Protein AF-A0A1Y1KYI4-F1 (afdb_monomer_lite)

Sequence (144 aa):
MPGISRKILICAAIDGLILQPLPTKGQRPFQPVRIRYGDSSISAVPRDQIPDTSGPNSSFEVFGVIGLITVSRLSYLITITRRQQVAQIFGFPIYVVTGVAITPCNTKQEADESIRRTASLLRKQTPNGEDGDSESSDEDVEIP

Organism: Photinus pyralis (NCBI:txid7054)

InterPro domains:
  IPR002013 SAC domain [PF02383] (63-112)

Structure (mmCIF, N/CA/C/O backbone):
data_AF-A0A1Y1KYI4-F1
#
_entry.id   AF-A0A1Y1KYI4-F1
#
loop_
_atom_site.group_PDB
_atom_site.id
_atom_site.type_symbol
_atom_site.label_atom_id
_atom_site.label_alt_id
_atom_site.label_comp_id
_atom_site.label_asym_id
_atom_site.label_entity_id
_atom_site.label_seq_id
_atom_site.pdbx_PDB_ins_code
_atom_site.Cartn_x
_atom_site.Cartn_y
_atom_site.Cartn_z
_atom_site.occupancy
_atom_site.B_iso_or_equiv
_atom_site.auth_seq_id
_atom_site.auth_comp_id
_atom_site.auth_asym_id
_atom_site.auth_atom_id
_atom_site.pdbx_PDB_model_num
ATOM 1 N N . MET A 1 1 ? -10.943 21.640 15.776 1.00 46.12 1 MET A N 1
ATOM 2 C CA . MET A 1 1 ? -9.636 21.585 15.083 1.00 46.12 1 MET A CA 1
ATOM 3 C C . MET A 1 1 ? -9.426 20.171 14.558 1.00 46.12 1 MET A C 1
ATOM 5 O O . MET A 1 1 ? -9.272 19.286 15.393 1.00 46.12 1 MET A O 1
ATOM 9 N N . PRO A 1 2 ? -9.476 19.892 13.243 1.00 47.25 2 PRO A N 1
ATOM 10 C CA . PRO A 1 2 ? -9.282 18.531 12.760 1.00 47.25 2 PRO A CA 1
ATOM 11 C C . PRO A 1 2 ? -7.780 18.244 12.676 1.00 47.25 2 PRO A C 1
ATOM 13 O O . PRO A 1 2 ? -7.116 18.502 11.674 1.00 47.25 2 PRO A O 1
ATOM 16 N N . GLY A 1 3 ? -7.228 17.778 13.796 1.00 52.75 3 GLY A N 1
ATOM 17 C CA . GLY A 1 3 ? -5.840 17.363 13.916 1.00 52.75 3 GLY A CA 1
ATOM 18 C C . GLY A 1 3 ? -5.594 16.014 13.240 1.00 52.75 3 GLY A C 1
ATOM 19 O O . GLY A 1 3 ? -6.201 15.010 13.595 1.00 52.75 3 GLY A O 1
ATOM 20 N N . ILE A 1 4 ? -4.636 16.012 12.311 1.00 56.97 4 ILE A N 1
ATOM 21 C CA . ILE A 1 4 ? -3.822 14.858 11.902 1.00 56.97 4 ILE A CA 1
ATOM 22 C C . ILE A 1 4 ? -4.621 13.716 11.246 1.00 56.97 4 ILE A C 1
ATOM 24 O O . ILE A 1 4 ? -4.885 12.651 11.804 1.00 56.97 4 ILE A O 1
ATOM 28 N N . SER A 1 5 ? -4.891 13.877 9.955 1.00 57.69 5 SER A N 1
ATOM 29 C CA . SER A 1 5 ? -4.970 12.734 9.047 1.00 57.69 5 SER A CA 1
ATOM 30 C C . SER A 1 5 ? -3.949 12.929 7.940 1.00 57.69 5 SER A C 1
ATOM 32 O O . SER A 1 5 ? -4.272 13.398 6.851 1.00 57.69 5 SER A O 1
ATOM 34 N N . ARG A 1 6 ? -2.681 12.638 8.244 1.00 73.50 6 ARG A N 1
ATOM 35 C CA . ARG A 1 6 ? -1.646 12.597 7.210 1.00 73.50 6 ARG A CA 1
ATOM 36 C C . ARG A 1 6 ? -2.027 11.500 6.226 1.00 73.50 6 ARG A C 1
ATOM 38 O O . ARG A 1 6 ? -2.082 10.333 6.608 1.00 73.50 6 ARG A O 1
ATOM 45 N N . LYS A 1 7 ? -2.332 11.891 4.995 1.00 89.19 7 LYS A N 1
ATOM 46 C CA . LYS A 1 7 ? -2.553 10.946 3.910 1.00 89.19 7 LYS A CA 1
ATOM 47 C C . LYS A 1 7 ? -1.209 10.535 3.318 1.00 89.19 7 LYS A C 1
ATOM 49 O O . LYS A 1 7 ? -0.229 11.278 3.388 1.00 89.19 7 LYS A O 1
ATOM 54 N N . ILE A 1 8 ? -1.168 9.341 2.758 1.00 92.88 8 ILE A N 1
ATOM 55 C CA . ILE A 1 8 ? -0.022 8.809 2.027 1.00 92.88 8 ILE A CA 1
ATOM 56 C C . ILE A 1 8 ? -0.505 8.552 0.607 1.00 92.88 8 ILE A C 1
ATOM 58 O O . ILE A 1 8 ? -1.563 7.960 0.415 1.00 92.88 8 ILE A O 1
ATOM 62 N N . LEU A 1 9 ? 0.250 9.014 -0.377 1.00 93.69 9 LEU A N 1
ATOM 63 C CA . LEU A 1 9 ? 0.012 8.707 -1.775 1.00 93.69 9 LEU A CA 1
ATOM 64 C C . LEU A 1 9 ? 0.722 7.399 -2.126 1.00 93.69 9 LEU A C 1
ATOM 66 O O . LEU A 1 9 ? 1.898 7.227 -1.795 1.00 93.69 9 LEU A O 1
ATOM 70 N N . ILE A 1 10 ? -0.000 6.496 -2.783 1.00 95.50 10 ILE A N 1
ATOM 71 C CA . ILE A 1 10 ? 0.524 5.232 -3.302 1.00 95.50 10 ILE A CA 1
ATOM 72 C C . ILE A 1 10 ? 0.556 5.315 -4.825 1.00 95.50 10 ILE A C 1
ATOM 74 O O . ILE A 1 10 ? -0.476 5.585 -5.443 1.00 95.50 10 ILE A O 1
ATOM 78 N N . CYS A 1 11 ? 1.713 5.061 -5.432 1.00 94.75 11 CYS A N 1
ATOM 79 C CA . CYS A 1 11 ? 1.851 4.937 -6.882 1.00 94.75 11 CYS A CA 1
ATOM 80 C C . CYS A 1 11 ? 2.863 3.851 -7.262 1.00 94.75 11 CYS A C 1
ATOM 82 O O . CYS A 1 11 ? 3.716 3.460 -6.463 1.00 94.75 11 CYS A O 1
ATOM 84 N N . ALA A 1 12 ? 2.760 3.350 -8.488 1.00 94.31 12 ALA A N 1
ATOM 85 C CA . ALA A 1 12 ? 3.700 2.386 -9.036 1.00 94.31 12 ALA A CA 1
ATOM 86 C C . ALA A 1 12 ? 4.793 3.113 -9.827 1.00 94.31 12 ALA A C 1
ATOM 88 O O . ALA A 1 12 ? 4.520 3.912 -10.722 1.00 94.31 12 ALA A O 1
ATOM 89 N N . ALA A 1 13 ? 6.046 2.809 -9.504 1.00 92.62 13 ALA A N 1
ATOM 90 C CA . ALA A 1 13 ? 7.220 3.212 -10.263 1.00 92.62 13 ALA A CA 1
ATOM 91 C C . ALA A 1 13 ? 7.752 2.033 -11.091 1.00 92.62 13 ALA A C 1
ATOM 93 O O . ALA A 1 13 ? 7.166 0.950 -11.126 1.00 92.62 13 ALA A O 1
ATOM 94 N N . ILE A 1 14 ? 8.866 2.250 -11.793 1.00 90.75 14 ILE A N 1
ATOM 95 C CA . ILE A 1 14 ? 9.525 1.222 -12.616 1.00 90.75 14 ILE A CA 1
ATOM 96 C C . ILE A 1 14 ? 10.114 0.103 -11.744 1.00 90.75 14 ILE A C 1
ATOM 98 O O . ILE A 1 14 ? 10.101 -1.060 -12.136 1.00 90.75 14 ILE A O 1
ATOM 102 N N . ASP A 1 15 ? 10.595 0.443 -10.555 1.00 90.38 15 ASP A N 1
ATOM 103 C CA . ASP A 1 15 ? 11.403 -0.412 -9.684 1.00 90.38 15 ASP A CA 1
ATOM 104 C C . ASP A 1 15 ? 10.719 -0.781 -8.357 1.00 90.38 15 ASP A C 1
ATOM 106 O O . ASP A 1 15 ? 11.267 -1.560 -7.574 1.00 90.38 15 ASP A O 1
ATOM 110 N N . GLY A 1 16 ? 9.518 -0.265 -8.101 1.00 94.00 16 GLY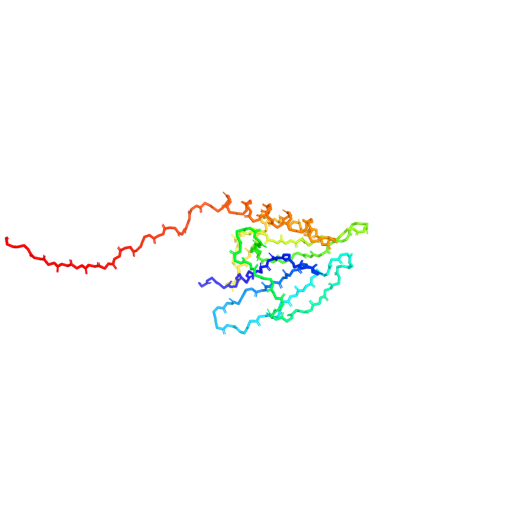 A N 1
ATOM 111 C CA . GLY A 1 16 ? 8.736 -0.608 -6.921 1.00 94.00 16 GLY A CA 1
ATOM 112 C C . GLY A 1 16 ? 7.481 0.237 -6.740 1.00 94.00 16 GLY A C 1
ATOM 113 O O . GLY A 1 16 ? 7.175 1.117 -7.544 1.00 94.00 16 GLY A O 1
ATOM 114 N N . LEU A 1 17 ? 6.770 -0.015 -5.645 1.00 95.56 17 LEU A N 1
ATOM 115 C CA . LEU A 1 17 ? 5.697 0.847 -5.154 1.00 95.56 17 LEU A CA 1
ATOM 116 C C . LEU A 1 17 ? 6.286 1.997 -4.344 1.00 95.56 17 LEU A C 1
ATOM 118 O O . LEU A 1 17 ? 7.077 1.760 -3.432 1.00 95.56 17 LEU A O 1
ATOM 122 N N . ILE A 1 18 ? 5.863 3.222 -4.631 1.00 95.50 18 ILE A N 1
ATOM 123 C CA . ILE A 1 18 ? 6.260 4.420 -3.894 1.00 95.50 18 ILE A CA 1
ATOM 124 C C . ILE A 1 18 ? 5.161 4.792 -2.903 1.00 95.50 18 ILE A C 1
ATOM 126 O O . ILE A 1 18 ? 3.982 4.875 -3.248 1.00 95.50 18 ILE A O 1
ATOM 130 N N . LEU A 1 19 ? 5.575 5.027 -1.662 1.00 94.62 19 LEU A N 1
ATOM 131 C CA . LEU A 1 19 ? 4.768 5.540 -0.568 1.00 94.62 19 LEU A CA 1
ATOM 132 C C . LEU A 1 19 ? 5.261 6.950 -0.254 1.00 94.62 19 LEU A C 1
ATOM 134 O O . LEU A 1 19 ? 6.353 7.134 0.294 1.00 94.62 19 LEU A O 1
ATOM 138 N N . GLN A 1 20 ? 4.450 7.947 -0.587 1.00 92.44 20 GLN A N 1
ATOM 139 C CA . GLN A 1 20 ? 4.777 9.352 -0.377 1.00 92.44 20 GLN A CA 1
ATOM 140 C C . GLN A 1 20 ? 3.842 9.961 0.671 1.00 92.44 20 GLN A C 1
ATOM 142 O O . GLN A 1 20 ? 2.671 10.210 0.384 1.00 92.44 20 GLN A O 1
ATOM 147 N N . PRO A 1 21 ? 4.322 10.245 1.893 1.00 90.19 21 PRO A N 1
ATOM 148 C CA . PRO A 1 21 ? 3.519 10.968 2.869 1.00 90.19 21 PRO A CA 1
ATOM 149 C C . PRO A 1 21 ? 3.254 12.396 2.379 1.00 90.19 21 PRO A C 1
ATOM 151 O O . PRO A 1 21 ? 4.190 13.125 2.033 1.00 90.19 21 PRO A O 1
ATOM 154 N N . LEU A 1 22 ? 1.987 12.807 2.366 1.00 86.25 22 LEU A N 1
ATOM 155 C CA . LEU A 1 22 ? 1.601 14.144 1.934 1.00 86.25 22 LEU A CA 1
ATOM 156 C C . LEU A 1 22 ? 1.885 15.160 3.053 1.00 86.25 22 LEU A C 1
ATOM 158 O O . LEU A 1 22 ? 1.487 14.942 4.205 1.00 86.25 22 LEU A O 1
ATOM 162 N N . PRO A 1 23 ? 2.598 16.262 2.755 1.00 77.62 23 PRO A N 1
ATOM 163 C CA . PRO A 1 23 ? 2.908 17.271 3.753 1.00 77.62 23 PRO A CA 1
ATOM 164 C C . PRO A 1 23 ? 1.641 18.021 4.169 1.00 77.62 23 PRO A C 1
ATOM 166 O O . PRO A 1 23 ? 0.810 18.395 3.346 1.00 77.62 23 PRO A O 1
ATOM 169 N N . THR A 1 24 ?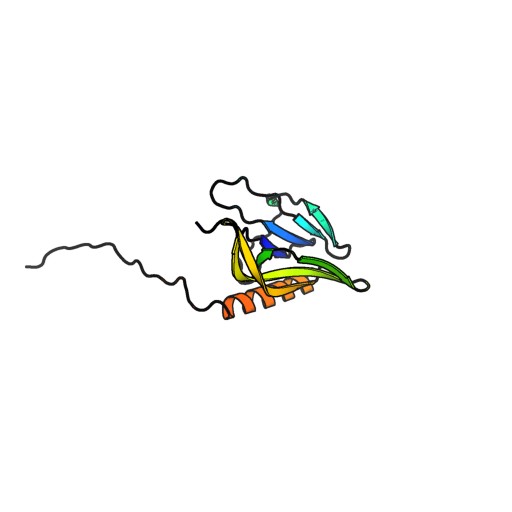 1.513 18.300 5.463 1.00 72.88 24 THR A N 1
ATOM 170 C CA . THR A 1 24 ? 0.540 19.277 5.965 1.00 72.88 24 THR A CA 1
ATOM 171 C C . THR A 1 24 ? 1.141 20.679 5.881 1.00 72.88 24 THR A C 1
ATOM 173 O O . THR A 1 24 ? 2.354 20.829 6.047 1.00 72.88 24 THR A O 1
ATOM 176 N N . LYS A 1 25 ? 0.308 21.708 5.656 1.00 71.44 25 LYS A N 1
ATOM 177 C CA . LYS A 1 25 ? 0.745 23.115 5.553 1.00 71.44 25 LYS A CA 1
ATOM 178 C C . LYS A 1 25 ? 1.746 23.468 6.670 1.00 71.44 25 LYS A C 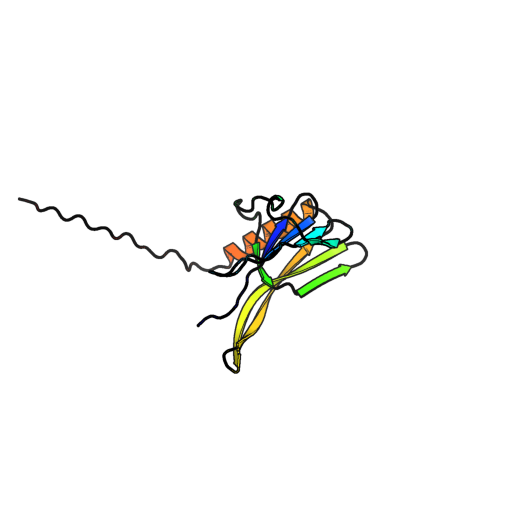1
ATOM 180 O O . LYS A 1 25 ? 1.459 23.257 7.845 1.00 71.44 25 LYS A O 1
ATOM 185 N N . GLY A 1 26 ? 2.926 23.965 6.288 1.00 68.12 26 GLY A N 1
ATOM 186 C CA . GLY A 1 26 ? 3.982 24.404 7.211 1.00 68.12 26 GLY A CA 1
ATOM 187 C C . GLY A 1 26 ? 4.919 23.315 7.756 1.00 68.12 26 GLY A C 1
ATOM 188 O O . GLY A 1 26 ? 5.832 23.644 8.509 1.00 68.12 26 GLY A O 1
ATOM 189 N N . GLN A 1 27 ? 4.748 22.036 7.396 1.00 69.62 27 GLN A N 1
ATOM 190 C CA . GLN A 1 27 ? 5.670 20.971 7.818 1.00 69.62 27 GLN A CA 1
ATOM 191 C C . GLN A 1 27 ? 6.732 20.653 6.765 1.00 69.62 27 GLN A C 1
ATOM 193 O O . GLN A 1 27 ? 6.473 20.683 5.561 1.00 69.62 27 GLN A O 1
ATOM 198 N N . ARG A 1 28 ? 7.933 20.290 7.239 1.00 73.62 28 ARG A N 1
ATOM 199 C CA . ARG A 1 28 ? 8.981 19.751 6.369 1.00 73.62 28 ARG A CA 1
ATOM 200 C C . ARG A 1 28 ? 8.467 18.479 5.699 1.00 73.62 28 ARG A C 1
ATOM 202 O O . ARG A 1 28 ? 7.872 17.634 6.371 1.00 73.62 28 ARG A O 1
ATOM 209 N N . PRO A 1 29 ? 8.685 18.329 4.392 1.00 73.19 29 PRO A N 1
ATOM 210 C CA . PRO A 1 29 ? 8.098 17.225 3.676 1.00 73.19 29 PRO A CA 1
ATOM 211 C C . PRO A 1 29 ? 8.874 15.933 3.994 1.00 73.19 29 PRO A C 1
ATOM 213 O O . PRO A 1 29 ? 10.106 15.921 4.066 1.00 73.19 29 PRO A O 1
ATOM 216 N N . PHE A 1 30 ? 8.147 14.833 4.193 1.00 82.19 30 PHE A N 1
ATOM 217 C CA . PHE A 1 30 ? 8.722 13.543 4.586 1.00 82.19 30 PHE A CA 1
ATOM 218 C C . PHE A 1 30 ? 9.408 12.845 3.416 1.00 82.19 30 PHE A C 1
ATOM 220 O O . PHE A 1 30 ? 9.007 13.023 2.263 1.00 82.19 30 PHE A O 1
ATOM 227 N N . GLN A 1 31 ? 10.440 12.059 3.716 1.00 87.69 31 GLN A N 1
ATOM 228 C CA . GLN A 1 31 ? 11.131 11.267 2.709 1.00 87.69 31 GLN A CA 1
ATOM 229 C C . GLN A 1 31 ? 10.210 10.136 2.216 1.00 87.69 31 GLN A C 1
ATOM 231 O O . GLN A 1 31 ? 9.695 9.383 3.047 1.00 87.69 31 GLN A O 1
ATOM 236 N N . PRO A 1 32 ? 9.972 10.023 0.898 1.00 92.06 32 PRO A N 1
ATOM 237 C CA . PRO A 1 32 ? 9.241 8.899 0.335 1.00 92.06 32 PRO A CA 1
ATOM 238 C C . PRO A 1 32 ? 10.000 7.586 0.522 1.00 92.06 32 PRO A C 1
ATOM 240 O O . PRO A 1 32 ? 11.230 7.556 0.634 1.00 92.06 32 PRO A O 1
ATOM 243 N N . VAL A 1 33 ? 9.251 6.492 0.503 1.00 94.44 33 VAL A N 1
ATOM 244 C CA . VAL A 1 33 ? 9.775 5.134 0.645 1.00 94.44 33 VAL A CA 1
ATOM 245 C C . VAL A 1 33 ? 9.343 4.302 -0.555 1.00 94.44 33 VAL A C 1
ATOM 247 O O . VAL A 1 33 ? 8.220 4.439 -1.028 1.00 94.44 33 VAL A O 1
ATOM 250 N N . ARG A 1 34 ? 10.225 3.430 -1.038 1.00 95.75 34 ARG A N 1
ATOM 251 C CA . ARG A 1 34 ? 9.955 2.444 -2.084 1.00 95.75 34 ARG A CA 1
ATOM 252 C C . ARG A 1 34 ? 9.918 1.057 -1.478 1.00 95.75 34 ARG A C 1
ATOM 254 O O . ARG A 1 34 ? 10.809 0.703 -0.709 1.00 95.75 34 ARG A O 1
ATOM 261 N N . ILE A 1 35 ? 8.936 0.275 -1.898 1.00 96.50 35 ILE A N 1
ATOM 262 C CA . ILE A 1 35 ? 8.899 -1.176 -1.736 1.00 96.50 35 ILE A CA 1
ATOM 263 C C . ILE A 1 35 ? 9.273 -1.766 -3.089 1.00 96.50 35 ILE A C 1
ATOM 265 O O . ILE A 1 35 ? 8.516 -1.631 -4.052 1.00 96.50 35 ILE A O 1
ATOM 269 N N . ARG A 1 36 ? 10.464 -2.352 -3.185 1.00 95.50 36 ARG A N 1
ATOM 270 C CA . ARG A 1 36 ? 10.986 -2.882 -4.445 1.00 95.50 36 ARG A CA 1
ATOM 271 C C . ARG A 1 36 ? 10.172 -4.084 -4.914 1.00 95.50 36 ARG A C 1
ATOM 273 O O 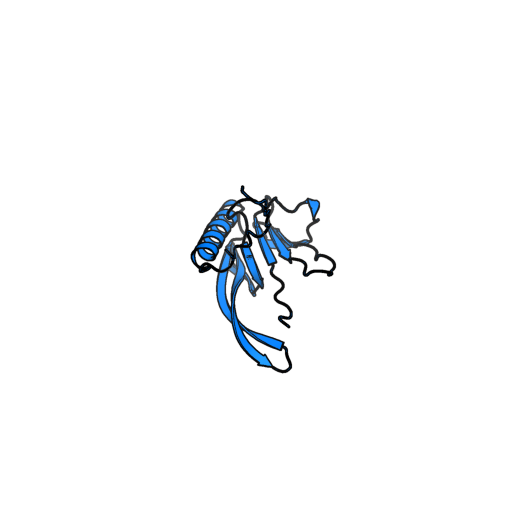. ARG A 1 36 ? 9.761 -4.917 -4.110 1.00 95.50 36 ARG A O 1
ATOM 280 N N . TYR A 1 37 ? 9.981 -4.198 -6.224 1.00 94.56 37 TYR A N 1
ATOM 281 C CA . TYR A 1 37 ? 9.312 -5.366 -6.783 1.00 94.56 37 TYR A CA 1
ATOM 282 C C . TYR A 1 37 ? 10.107 -6.662 -6.569 1.00 94.56 37 TYR A C 1
ATOM 284 O O . TYR A 1 37 ? 11.332 -6.693 -6.706 1.00 94.56 37 TYR A O 1
ATOM 292 N N . GLY A 1 38 ?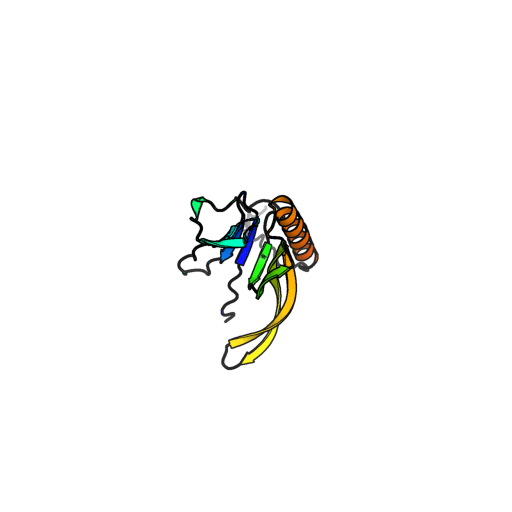 9.396 -7.746 -6.266 1.00 88.12 38 GLY A N 1
ATOM 293 C CA . GLY A 1 38 ? 9.954 -9.095 -6.147 1.00 88.12 38 GLY A CA 1
ATOM 294 C C . GLY A 1 38 ? 10.481 -9.422 -4.750 1.00 88.12 38 GLY A C 1
ATOM 295 O O . GLY A 1 38 ? 9.966 -10.342 -4.123 1.00 88.12 38 GLY A O 1
ATOM 296 N N . ASP A 1 39 ? 11.474 -8.678 -4.249 1.00 87.81 39 ASP A N 1
ATOM 297 C CA . ASP A 1 39 ? 12.065 -8.916 -2.916 1.00 87.81 39 ASP A CA 1
ATOM 298 C C . ASP A 1 39 ? 11.375 -8.135 -1.782 1.00 87.81 39 ASP A C 1
ATOM 300 O O . ASP A 1 39 ? 11.595 -8.420 -0.605 1.00 87.81 39 ASP A O 1
ATOM 304 N N . SER A 1 40 ? 10.523 -7.166 -2.132 1.00 91.69 40 SER A N 1
ATOM 305 C CA . SER A 1 40 ? 9.820 -6.272 -1.205 1.00 91.69 40 SER A CA 1
ATOM 306 C C . SER A 1 40 ? 10.724 -5.544 -0.213 1.00 91.69 40 SER A C 1
ATOM 308 O O . SER A 1 40 ? 10.288 -5.148 0.872 1.00 91.69 40 SER A O 1
ATOM 310 N N . SER A 1 41 ? 11.984 -5.334 -0.594 1.00 94.00 41 SER A N 1
ATOM 311 C CA . SER A 1 41 ? 12.923 -4.533 0.176 1.00 94.00 41 SER A CA 1
ATOM 312 C C . SER A 1 41 ? 12.439 -3.087 0.268 1.00 94.00 41 SER A C 1
ATOM 314 O O . SER A 1 41 ? 11.954 -2.495 -0.701 1.00 94.00 41 SER A O 1
ATOM 316 N N . ILE A 1 42 ? 12.553 -2.524 1.469 1.00 95.62 42 ILE A N 1
ATOM 317 C CA . ILE A 1 42 ? 12.094 -1.175 1.781 1.00 95.62 42 ILE A CA 1
ATOM 318 C C . ILE A 1 42 ? 13.305 -0.247 1.767 1.00 95.62 42 ILE A C 1
ATOM 320 O O . ILE A 1 42 ? 14.257 -0.447 2.519 1.00 95.62 42 ILE A O 1
ATOM 324 N N . SER A 1 43 ? 13.269 0.781 0.925 1.00 94.88 43 SER A N 1
ATOM 325 C CA . SER A 1 43 ? 14.355 1.757 0.799 1.00 94.88 43 SER A CA 1
ATOM 326 C C . SER A 1 43 ? 13.814 3.172 0.687 1.00 94.88 43 SER A C 1
ATOM 328 O O . SER A 1 43 ? 12.768 3.389 0.080 1.00 94.88 43 SER A O 1
ATOM 330 N N . ALA A 1 44 ? 14.539 4.150 1.213 1.00 92.69 44 ALA A N 1
ATOM 331 C CA . ALA A 1 44 ? 14.178 5.546 1.029 1.00 92.69 44 ALA A CA 1
ATOM 332 C C . ALA A 1 44 ? 14.431 6.001 -0.422 1.00 92.69 44 ALA A C 1
ATOM 334 O O . ALA A 1 44 ? 15.334 5.490 -1.085 1.00 92.69 44 ALA A O 1
ATOM 335 N N . VAL A 1 45 ? 13.642 6.961 -0.908 1.00 90.19 45 VAL A N 1
ATOM 336 C CA . VAL A 1 45 ? 13.681 7.418 -2.309 1.00 90.19 45 VAL A CA 1
ATOM 337 C C . VAL A 1 45 ? 13.964 8.916 -2.359 1.00 90.19 45 VAL A C 1
ATOM 339 O O . VAL A 1 45 ? 13.334 9.677 -1.615 1.00 90.19 45 VAL A O 1
ATOM 342 N N . PRO A 1 46 ? 14.894 9.374 -3.213 1.00 85.12 46 PRO A N 1
ATOM 343 C CA . PRO A 1 46 ? 15.038 10.791 -3.522 1.00 85.12 46 PRO A CA 1
ATOM 344 C C . PRO A 1 46 ? 13.757 11.348 -4.153 1.00 85.12 46 PRO A C 1
ATOM 346 O O . PRO A 1 46 ? 13.090 10.669 -4.928 1.00 85.12 46 PRO A O 1
ATOM 349 N N . ARG A 1 47 ? 13.413 12.605 -3.862 1.00 76.50 47 ARG A N 1
ATOM 350 C CA . ARG A 1 47 ? 12.179 13.222 -4.388 1.00 76.50 47 ARG A CA 1
ATOM 351 C C . ARG A 1 47 ? 12.143 13.300 -5.910 1.00 76.50 47 ARG A C 1
ATOM 353 O O . ARG A 1 47 ? 11.072 13.213 -6.494 1.00 76.50 47 ARG A O 1
ATOM 360 N N . ASP A 1 48 ? 13.310 13.406 -6.526 1.00 77.50 48 ASP A N 1
ATOM 361 C CA . ASP A 1 48 ? 13.462 13.585 -7.969 1.00 77.50 48 ASP A CA 1
ATOM 362 C C . ASP A 1 48 ? 13.154 12.299 -8.756 1.00 77.50 48 ASP A C 1
ATOM 364 O O . ASP A 1 48 ? 13.041 12.325 -9.975 1.00 77.50 48 ASP A O 1
ATOM 368 N N . GLN A 1 49 ? 13.015 11.165 -8.058 1.00 76.94 49 GLN A N 1
ATOM 369 C CA . GLN A 1 49 ? 12.695 9.857 -8.637 1.00 76.94 49 GLN A CA 1
ATOM 370 C C . GLN A 1 49 ? 11.223 9.466 -8.440 1.00 76.94 49 GLN A C 1
ATOM 372 O O . GLN A 1 49 ? 10.838 8.337 -8.748 1.00 76.94 49 GLN A O 1
ATOM 377 N N . ILE A 1 50 ? 10.393 10.368 -7.906 1.00 80.94 50 ILE A N 1
ATOM 378 C CA . ILE A 1 50 ? 8.958 10.118 -7.763 1.00 80.94 50 ILE A CA 1
ATOM 379 C C . ILE A 1 50 ? 8.311 10.233 -9.155 1.00 80.94 50 ILE A C 1
ATOM 381 O O . ILE A 1 50 ? 8.480 11.263 -9.809 1.00 80.94 50 ILE A O 1
ATOM 385 N N . PRO A 1 51 ? 7.572 9.208 -9.620 1.00 80.19 51 PRO A N 1
ATOM 386 C CA . PRO A 1 51 ? 6.854 9.272 -10.888 1.00 80.19 51 PRO A CA 1
ATOM 387 C C . PRO A 1 51 ? 5.839 10.413 -10.905 1.00 80.19 51 PRO A C 1
ATOM 389 O O . PRO A 1 51 ? 5.268 10.757 -9.867 1.00 80.19 51 PRO A O 1
ATOM 392 N N . ASP A 1 52 ? 5.544 10.939 -12.093 1.00 79.12 52 ASP A N 1
ATOM 393 C CA . ASP A 1 52 ? 4.409 11.842 -12.231 1.00 79.12 52 ASP A CA 1
ATOM 394 C C . ASP A 1 52 ? 3.106 11.087 -11.919 1.00 79.12 52 ASP A C 1
ATOM 396 O O . ASP A 1 52 ? 2.807 10.040 -12.496 1.00 79.12 52 ASP A O 1
ATOM 400 N N . THR A 1 53 ? 2.355 11.617 -10.958 1.00 80.44 53 THR A N 1
ATOM 401 C CA . THR A 1 53 ? 1.085 11.059 -10.476 1.00 80.44 53 THR A CA 1
ATOM 402 C C . THR A 1 53 ? -0.111 11.922 -10.876 1.00 80.44 53 THR A C 1
ATOM 404 O O . THR A 1 53 ? -1.213 11.691 -10.382 1.00 80.44 53 THR A O 1
ATOM 407 N N . SER A 1 54 ? 0.093 12.887 -11.782 1.00 76.38 54 SER A N 1
ATOM 408 C CA . SER A 1 54 ? -0.945 13.766 -12.337 1.00 76.38 54 SER A CA 1
ATOM 409 C C . SER A 1 54 ? -2.004 13.026 -13.167 1.00 76.38 54 SER A C 1
ATOM 411 O O . SER A 1 54 ? -3.108 13.534 -13.374 1.00 76.38 54 SER A O 1
ATOM 413 N N . GLY A 1 55 ? -1.687 11.815 -13.633 1.00 76.50 55 GLY A N 1
ATOM 414 C CA . GLY A 1 55 ? -2.577 11.001 -14.448 1.00 76.50 55 GLY A CA 1
ATOM 415 C C . GLY A 1 55 ? -3.826 10.519 -13.693 1.00 76.50 55 GLY A C 1
ATOM 416 O O . GLY A 1 55 ? -3.780 10.196 -12.501 1.00 76.50 55 GLY A O 1
ATOM 417 N N . PRO A 1 56 ? -4.976 10.381 -14.376 1.00 77.81 56 PRO A N 1
ATOM 418 C CA . PRO A 1 56 ? -6.158 9.809 -13.750 1.00 77.81 56 PRO A CA 1
ATOM 419 C C . PRO A 1 56 ? -5.889 8.354 -13.348 1.00 77.81 56 PRO A C 1
ATOM 421 O O . PRO A 1 56 ? -5.483 7.531 -14.168 1.00 77.81 56 PRO A O 1
ATOM 424 N N . ASN A 1 57 ? -6.166 8.017 -12.086 1.00 85.31 57 ASN A N 1
ATOM 425 C CA . ASN A 1 57 ? -5.986 6.673 -11.523 1.00 85.31 57 ASN A CA 1
ATOM 426 C C . ASN A 1 57 ? -4.537 6.136 -11.561 1.00 85.31 57 ASN A C 1
ATOM 428 O O . ASN A 1 57 ? -4.349 4.923 -11.452 1.00 85.31 57 ASN A O 1
ATOM 432 N N . SER A 1 58 ? -3.516 6.992 -11.712 1.00 90.50 58 SER A N 1
ATOM 433 C CA . SER A 1 58 ? -2.104 6.580 -11.580 1.00 90.50 58 SER A CA 1
ATOM 434 C C . SER A 1 58 ? -1.651 6.422 -10.127 1.00 90.50 58 SER A C 1
ATOM 436 O O . SER A 1 58 ? -0.589 5.865 -9.853 1.00 90.50 58 SER A O 1
ATOM 438 N N . SER A 1 59 ? -2.448 6.924 -9.190 1.00 93.88 59 SER A N 1
ATOM 439 C CA . SER A 1 59 ? -2.186 6.883 -7.760 1.00 93.88 59 SER A CA 1
ATOM 440 C C . SER A 1 59 ? -3.499 6.904 -6.979 1.00 93.88 59 SER A C 1
ATOM 442 O O . SER A 1 59 ? -4.569 7.186 -7.528 1.00 93.88 59 SER A O 1
ATOM 444 N N . PHE A 1 60 ? -3.427 6.593 -5.688 1.00 94.62 60 PHE A N 1
ATOM 445 C CA . PHE A 1 60 ? -4.528 6.828 -4.760 1.00 94.62 60 PHE A CA 1
ATOM 446 C C . PHE A 1 60 ? -4.011 7.218 -3.379 1.00 94.62 60 PHE A C 1
ATOM 448 O O . PHE A 1 60 ? -2.892 6.880 -2.987 1.00 94.62 60 PHE A O 1
ATOM 455 N N . GLU A 1 61 ? -4.843 7.943 -2.640 1.00 93.50 61 GLU A N 1
ATOM 456 C CA . GLU A 1 61 ? -4.537 8.362 -1.280 1.00 93.50 61 GLU A CA 1
ATOM 457 C C . GLU A 1 61 ? -5.026 7.333 -0.261 1.00 93.50 61 GLU A C 1
ATOM 459 O O . GLU A 1 61 ? -6.122 6.777 -0.372 1.00 93.50 61 GLU A O 1
ATOM 464 N N . VAL A 1 62 ? -4.227 7.128 0.780 1.00 95.00 62 VAL A N 1
ATOM 465 C CA . VAL A 1 62 ? -4.550 6.260 1.912 1.00 95.00 62 VAL A CA 1
ATOM 466 C C . VAL A 1 62 ? -4.376 7.009 3.222 1.00 95.00 62 VAL A C 1
ATOM 468 O O . VAL A 1 62 ? -3.568 7.928 3.341 1.00 95.00 62 VAL A O 1
ATOM 471 N N . PHE A 1 63 ? -5.121 6.599 4.241 1.00 93.50 63 PHE A N 1
ATOM 472 C CA . PHE A 1 63 ? -5.052 7.165 5.588 1.00 93.50 63 PHE A CA 1
ATOM 473 C C . PHE A 1 63 ? -3.975 6.519 6.465 1.00 93.50 63 PHE A C 1
ATOM 475 O O . PHE A 1 63 ? -3.739 6.983 7.581 1.00 93.50 63 PHE A O 1
ATOM 482 N N . GLY A 1 64 ? -3.363 5.432 5.996 1.00 93.25 64 GLY A N 1
ATOM 483 C CA . GLY A 1 64 ? -2.327 4.712 6.719 1.00 93.25 64 GLY A CA 1
ATOM 484 C C . GLY A 1 64 ? -1.950 3.393 6.054 1.00 93.25 64 GLY A C 1
ATOM 485 O O . GLY A 1 64 ? -2.628 2.913 5.144 1.00 93.25 64 GLY A O 1
ATOM 486 N N . VAL A 1 65 ? -0.862 2.808 6.543 1.00 95.06 65 VAL A N 1
ATOM 487 C CA . VAL A 1 65 ? -0.378 1.480 6.157 1.00 95.06 65 VAL A CA 1
ATOM 488 C C . VAL A 1 65 ? -0.628 0.538 7.328 1.00 95.06 65 VAL A C 1
ATOM 490 O O . VAL A 1 65 ? -0.283 0.873 8.458 1.00 95.06 65 VAL A O 1
ATOM 493 N N . ILE A 1 66 ? -1.236 -0.617 7.063 1.00 95.88 66 ILE A N 1
ATOM 494 C CA . ILE A 1 66 ? -1.390 -1.685 8.061 1.00 95.88 66 ILE A CA 1
ATOM 495 C C . ILE A 1 66 ? -0.101 -2.498 8.122 1.00 95.88 66 ILE A C 1
ATOM 497 O O . ILE A 1 66 ? 0.422 -2.761 9.200 1.00 95.88 66 ILE A O 1
ATOM 501 N N . GLY A 1 67 ? 0.429 -2.872 6.958 1.00 95.62 67 GLY A N 1
ATOM 502 C CA . GLY A 1 67 ? 1.673 -3.617 6.875 1.00 95.62 67 GLY A CA 1
ATOM 503 C C . GLY A 1 67 ? 1.910 -4.230 5.505 1.00 95.62 67 GLY A C 1
ATOM 504 O O . GLY A 1 67 ? 1.167 -3.996 4.550 1.00 95.62 67 GLY A O 1
ATOM 505 N N . LEU A 1 68 ? 2.968 -5.028 5.446 1.00 95.69 68 LEU A N 1
ATOM 506 C CA . LEU A 1 68 ? 3.375 -5.811 4.293 1.00 95.69 68 LEU A CA 1
ATOM 507 C C . LEU A 1 68 ? 3.258 -7.287 4.677 1.00 95.69 68 LEU A C 1
ATOM 509 O O . LEU A 1 68 ? 3.803 -7.697 5.702 1.00 95.69 68 LEU A O 1
ATOM 513 N N . ILE A 1 69 ? 2.539 -8.071 3.881 1.00 95.75 69 ILE A N 1
ATOM 514 C CA . ILE A 1 69 ? 2.386 -9.511 4.099 1.00 95.75 69 ILE A CA 1
ATOM 515 C C . ILE A 1 69 ? 2.969 -10.273 2.917 1.00 95.75 69 ILE A C 1
ATOM 517 O O . ILE A 1 69 ? 2.728 -9.917 1.766 1.00 95.75 69 ILE A O 1
ATOM 521 N N . THR A 1 70 ? 3.712 -11.337 3.202 1.00 94.38 70 THR A N 1
ATOM 522 C CA . THR A 1 70 ? 4.218 -12.257 2.182 1.00 94.38 70 THR A CA 1
ATOM 523 C C . THR A 1 70 ? 3.502 -13.590 2.319 1.00 94.38 70 THR A C 1
ATOM 525 O O . THR A 1 70 ? 3.502 -14.195 3.390 1.00 94.38 70 THR A O 1
ATOM 528 N N . VAL A 1 71 ? 2.894 -14.048 1.228 1.00 93.00 71 VAL A N 1
ATOM 529 C CA . VAL A 1 71 ? 2.230 -15.347 1.126 1.00 93.00 71 VAL A CA 1
ATOM 530 C C . VAL A 1 71 ? 2.947 -16.145 0.044 1.00 93.00 71 VAL A C 1
ATOM 532 O O . VAL A 1 71 ? 2.902 -15.805 -1.138 1.00 93.00 71 VAL A O 1
ATOM 535 N N . SER A 1 72 ? 3.633 -17.216 0.451 1.00 90.50 72 SER A N 1
ATOM 536 C CA . SER A 1 72 ? 4.537 -17.978 -0.419 1.00 90.50 72 SER A CA 1
ATOM 537 C C . SER A 1 72 ? 5.652 -17.089 -1.001 1.00 90.50 72 SER A C 1
ATOM 539 O O . SER A 1 72 ? 6.568 -16.720 -0.270 1.00 90.50 72 SER A O 1
ATOM 541 N N . ARG A 1 73 ? 5.585 -16.729 -2.289 1.00 89.31 73 ARG A N 1
ATOM 542 C CA . ARG A 1 73 ? 6.560 -15.867 -2.988 1.00 89.31 73 ARG A CA 1
ATOM 543 C C . ARG A 1 73 ? 5.977 -14.520 -3.423 1.00 89.31 73 ARG A C 1
ATOM 545 O O . ARG A 1 73 ? 6.630 -13.777 -4.152 1.00 89.31 73 ARG A O 1
ATOM 552 N N . LEU A 1 74 ? 4.738 -14.232 -3.029 1.00 92.44 74 LEU A N 1
ATOM 553 C CA . LEU A 1 74 ? 4.043 -13.002 -3.384 1.00 92.44 74 LEU A CA 1
ATOM 554 C C . LEU A 1 74 ? 3.930 -12.100 -2.162 1.00 92.44 74 LEU A C 1
ATOM 556 O O . LEU A 1 74 ? 3.617 -12.570 -1.068 1.00 92.44 74 LEU A O 1
ATOM 560 N N . SER A 1 75 ? 4.177 -10.813 -2.351 1.00 95.00 75 SER A N 1
ATOM 561 C CA . SER A 1 75 ? 4.146 -9.815 -1.290 1.00 95.00 75 SER A CA 1
ATOM 562 C C . SER A 1 75 ? 3.086 -8.770 -1.582 1.00 95.00 75 SER A C 1
ATOM 564 O O . SER A 1 75 ? 2.904 -8.354 -2.725 1.00 95.00 75 SER A O 1
ATOM 566 N N . TYR A 1 76 ? 2.388 -8.338 -0.538 1.00 96.81 76 TYR A N 1
ATOM 567 C CA . TYR A 1 76 ? 1.233 -7.461 -0.646 1.00 96.81 76 TYR A CA 1
ATOM 568 C C . TYR A 1 76 ? 1.292 -6.352 0.395 1.00 96.81 76 TYR A C 1
ATOM 570 O O . TYR A 1 76 ? 1.435 -6.609 1.593 1.00 96.81 76 TYR A O 1
ATOM 578 N N . LEU A 1 77 ? 1.133 -5.116 -0.062 1.00 97.56 77 LEU A N 1
ATOM 579 C CA . LEU A 1 77 ? 0.966 -3.944 0.781 1.00 97.56 77 LEU A CA 1
ATOM 580 C C . LEU A 1 77 ? -0.509 -3.795 1.162 1.00 97.56 77 LEU A C 1
ATOM 582 O O . LEU A 1 77 ? -1.373 -3.655 0.293 1.00 97.56 77 LEU A O 1
ATOM 586 N N . ILE A 1 78 ? -0.789 -3.774 2.462 1.00 97.94 78 ILE A N 1
ATOM 587 C CA . ILE A 1 78 ? -2.132 -3.567 3.005 1.00 97.94 78 ILE A CA 1
ATOM 588 C C . ILE A 1 78 ? -2.241 -2.129 3.511 1.00 97.94 78 ILE A C 1
ATOM 590 O O . ILE A 1 78 ? -1.506 -1.706 4.410 1.00 97.94 78 ILE A O 1
ATOM 594 N N . THR A 1 79 ? -3.177 -1.370 2.946 1.00 97.50 79 THR A N 1
ATOM 595 C CA . THR A 1 79 ? -3.361 0.062 3.230 1.00 97.50 79 THR A CA 1
ATOM 596 C C . THR A 1 79 ? -4.796 0.393 3.624 1.00 97.50 79 THR A C 1
ATOM 598 O O . THR A 1 79 ? -5.740 -0.273 3.206 1.00 97.50 79 THR A O 1
ATOM 601 N N . ILE A 1 80 ? -4.959 1.432 4.446 1.00 96.88 80 ILE A N 1
ATOM 602 C CA . ILE A 1 80 ? -6.255 1.929 4.924 1.00 96.88 80 ILE A CA 1
ATOM 603 C C . ILE A 1 80 ? -6.769 2.961 3.928 1.00 96.88 80 ILE A C 1
ATOM 605 O O . ILE A 1 80 ? -6.285 4.091 3.898 1.00 96.88 80 ILE A O 1
ATOM 609 N N . THR A 1 81 ? -7.777 2.607 3.142 1.00 95.50 81 THR A N 1
ATOM 610 C CA . THR A 1 81 ? -8.371 3.518 2.156 1.00 95.50 81 THR A CA 1
ATOM 611 C C . THR A 1 81 ? -9.553 4.297 2.708 1.00 95.50 81 THR A C 1
ATOM 613 O O . THR A 1 81 ? -9.859 5.372 2.200 1.00 95.50 81 THR A O 1
ATOM 616 N N . ARG A 1 82 ? -10.220 3.789 3.754 1.00 93.56 82 ARG A N 1
ATOM 617 C CA . ARG A 1 82 ? -11.348 4.466 4.407 1.00 93.56 82 ARG A CA 1
ATOM 618 C C . ARG A 1 82 ? -11.341 4.247 5.907 1.00 93.56 82 ARG A C 1
ATOM 620 O O . ARG A 1 82 ? -11.010 3.168 6.403 1.00 93.56 82 ARG A O 1
ATOM 627 N N . ARG A 1 83 ? -11.743 5.289 6.625 1.00 93.19 83 ARG A N 1
ATOM 628 C CA . ARG A 1 83 ? -11.908 5.270 8.073 1.00 93.19 83 ARG A CA 1
ATOM 629 C C . ARG A 1 83 ? -13.033 6.206 8.490 1.00 93.19 83 ARG A C 1
ATOM 631 O O . ARG A 1 83 ? -13.274 7.204 7.816 1.00 93.19 83 ARG A O 1
ATOM 638 N N . GLN A 1 84 ? -13.665 5.917 9.617 1.00 93.19 84 GLN A N 1
ATOM 639 C CA . GLN A 1 84 ? -14.697 6.758 10.219 1.00 93.19 84 GLN A CA 1
ATOM 640 C C . GLN A 1 84 ? -14.312 7.073 11.662 1.00 93.19 84 GLN A C 1
ATOM 642 O O . GLN A 1 84 ? -13.874 6.183 12.387 1.00 93.19 84 GLN A O 1
ATOM 647 N N . GLN A 1 85 ? -14.440 8.333 12.082 1.00 92.75 85 GLN A N 1
ATOM 648 C CA . GLN A 1 85 ? -14.233 8.695 13.483 1.00 92.75 85 GLN A CA 1
ATOM 649 C C . GLN A 1 85 ? -15.416 8.176 14.307 1.00 92.75 85 GLN A C 1
ATOM 651 O O . GLN A 1 85 ? -16.562 8.492 14.000 1.00 92.75 85 GLN A O 1
ATOM 656 N N . VAL A 1 86 ? -15.133 7.378 15.334 1.00 95.56 86 VAL A N 1
ATOM 657 C CA . VAL A 1 86 ? -16.152 6.743 16.193 1.00 95.56 86 VAL A CA 1
ATOM 658 C C . VAL A 1 86 ? -16.148 7.282 17.616 1.00 95.56 86 VAL A C 1
ATOM 660 O O . VAL A 1 86 ? -17.133 7.141 18.329 1.00 95.56 86 VAL A O 1
ATOM 663 N N . ALA A 1 87 ? -15.051 7.910 18.037 1.00 94.56 87 ALA A N 1
ATOM 664 C CA . ALA A 1 87 ? -14.945 8.546 19.341 1.00 94.56 87 ALA A CA 1
ATOM 665 C C . ALA A 1 87 ? -13.871 9.640 19.327 1.00 94.56 87 ALA A C 1
ATOM 667 O O . ALA A 1 87 ? -13.110 9.791 18.365 1.00 94.56 87 ALA A O 1
ATOM 668 N N . GLN A 1 88 ? -13.800 10.400 20.414 1.00 94.94 88 GLN A N 1
ATOM 669 C CA . GLN A 1 88 ? -12.723 11.342 20.684 1.00 94.94 88 GLN A CA 1
ATOM 670 C C . GLN A 1 88 ? -12.430 11.332 22.184 1.00 94.94 88 GLN A C 1
ATOM 672 O O . GLN A 1 88 ? -13.337 11.537 22.987 1.00 94.94 88 GLN A O 1
ATOM 677 N N . ILE A 1 89 ? -11.176 11.086 22.562 1.00 93.00 89 ILE A N 1
ATOM 678 C CA . ILE A 1 89 ? -10.744 11.015 23.965 1.00 93.00 89 ILE A CA 1
ATOM 679 C C . ILE A 1 89 ? -9.613 12.024 24.163 1.00 93.00 89 ILE A C 1
ATOM 681 O O . ILE A 1 89 ? -8.631 11.995 23.428 1.00 93.00 89 ILE A O 1
ATOM 685 N N . PHE A 1 90 ? -9.760 12.948 25.118 1.00 93.56 90 PHE A N 1
ATOM 686 C CA . PHE A 1 90 ? -8.795 14.034 25.382 1.00 93.56 90 PHE A CA 1
ATOM 687 C C . PHE A 1 90 ? -8.376 14.825 24.130 1.00 93.56 90 PHE A C 1
ATOM 689 O O . PHE A 1 90 ? -7.220 15.199 23.965 1.00 93.56 90 PHE A O 1
ATOM 696 N N . GLY A 1 91 ? -9.313 15.056 23.208 1.00 87.50 91 GLY A N 1
ATOM 697 C CA . GLY A 1 91 ? -9.031 15.756 21.955 1.00 87.50 91 GLY A CA 1
ATOM 698 C C . GLY A 1 91 ? -8.445 14.875 20.845 1.00 87.50 91 GLY A C 1
ATOM 699 O O . GLY A 1 91 ? -8.431 15.320 19.698 1.00 87.50 91 GLY A O 1
ATOM 700 N N . PHE A 1 92 ? -8.060 13.627 21.126 1.00 87.44 92 PHE A N 1
ATOM 701 C CA . PHE A 1 92 ? -7.532 12.687 20.136 1.00 87.44 92 PHE A CA 1
ATOM 702 C C . PHE A 1 92 ? -8.659 11.874 19.478 1.00 87.44 92 PHE A C 1
ATOM 704 O O . PHE A 1 92 ? -9.410 11.188 20.179 1.00 87.44 92 PHE A O 1
ATOM 711 N N . PRO A 1 93 ? -8.811 11.940 18.144 1.00 90.44 93 PRO A N 1
ATOM 712 C CA . PRO A 1 93 ? -9.841 11.190 17.435 1.00 90.44 93 PRO A CA 1
ATOM 713 C C . PRO A 1 93 ? -9.504 9.693 17.362 1.00 90.44 93 PRO A C 1
ATOM 715 O O . PRO A 1 93 ? -8.377 9.310 17.046 1.00 90.44 93 PRO A O 1
ATOM 718 N N . ILE A 1 94 ? -10.508 8.848 17.598 1.00 92.31 94 ILE A N 1
ATOM 719 C CA . ILE A 1 94 ? -10.437 7.392 17.430 1.00 92.31 94 ILE A CA 1
ATOM 720 C C . ILE A 1 94 ? -11.182 7.023 16.154 1.00 92.31 94 ILE A C 1
ATOM 722 O O . ILE A 1 94 ? -12.340 7.406 15.973 1.00 92.31 94 ILE A O 1
ATOM 726 N N . TYR A 1 95 ? -10.527 6.257 15.285 1.00 93.12 95 TYR A N 1
ATOM 727 C CA . TYR A 1 95 ? -11.072 5.858 13.993 1.00 93.12 95 TYR A CA 1
ATOM 728 C C . TYR A 1 95 ? -11.271 4.348 13.907 1.00 93.12 95 TYR A C 1
ATOM 730 O O . TYR A 1 95 ? -10.394 3.583 14.303 1.00 93.12 95 TYR A O 1
ATOM 738 N N . VAL A 1 96 ? -12.383 3.931 13.306 1.00 95.94 96 VAL A N 1
ATOM 739 C CA . VAL A 1 96 ? -12.580 2.565 12.815 1.00 95.94 96 VAL A CA 1
ATOM 740 C C . VAL A 1 96 ? -12.186 2.496 11.341 1.00 95.94 96 VAL A C 1
ATOM 742 O O . VAL A 1 96 ? -12.492 3.406 10.566 1.00 95.94 96 VAL A O 1
ATOM 745 N N . VAL A 1 97 ? -11.489 1.430 10.946 1.00 96.00 97 VAL A N 1
ATOM 746 C CA . VAL A 1 97 ? -11.165 1.159 9.540 1.00 96.00 97 VAL A CA 1
ATOM 747 C C . VAL A 1 97 ? -12.408 0.604 8.853 1.00 96.00 97 VAL A C 1
ATOM 749 O O . VAL A 1 97 ? -12.938 -0.421 9.268 1.00 96.00 97 VAL A O 1
ATOM 752 N N . THR A 1 98 ? -12.867 1.279 7.801 1.00 95.44 98 THR A N 1
ATOM 753 C CA . THR A 1 98 ? -14.060 0.886 7.027 1.00 95.44 98 THR A CA 1
ATOM 754 C C . THR A 1 98 ? -13.720 0.431 5.611 1.00 95.44 98 THR A C 1
ATOM 756 O O . THR A 1 98 ? -14.584 -0.067 4.896 1.00 95.44 98 THR A O 1
ATOM 759 N N . GLY A 1 99 ? -12.463 0.586 5.189 1.00 95.44 99 GLY A N 1
ATOM 760 C CA . GLY A 1 99 ? -11.999 0.159 3.877 1.00 95.44 99 GLY A CA 1
ATOM 761 C C . GLY A 1 99 ? -10.494 -0.042 3.852 1.00 95.44 99 GLY A C 1
ATOM 762 O O . GLY A 1 99 ? -9.730 0.751 4.412 1.00 95.44 99 GLY A O 1
ATOM 763 N N . VAL A 1 100 ? -10.086 -1.111 3.176 1.00 97.25 100 VAL A N 1
ATOM 764 C CA . VAL A 1 100 ? -8.690 -1.483 2.966 1.00 97.25 100 VAL A CA 1
ATOM 765 C C . VAL A 1 100 ? -8.445 -1.769 1.490 1.00 97.25 100 VAL A C 1
ATOM 767 O O . VAL A 1 100 ? -9.352 -2.208 0.783 1.00 97.25 100 VAL A O 1
ATOM 770 N N . ALA A 1 101 ? -7.221 -1.533 1.030 1.00 97.50 101 ALA A N 1
ATOM 771 C CA . ALA A 1 101 ? -6.752 -1.981 -0.275 1.00 97.50 101 ALA A CA 1
ATOM 772 C C . ALA A 1 101 ? -5.521 -2.868 -0.114 1.00 97.50 101 ALA A C 1
ATOM 774 O O . ALA A 1 101 ? -4.640 -2.597 0.708 1.00 97.50 101 ALA A O 1
ATOM 775 N N . ILE A 1 102 ? -5.476 -3.918 -0.929 1.00 97.50 102 ILE A N 1
ATOM 776 C CA . ILE A 1 102 ? -4.372 -4.868 -1.011 1.00 97.50 102 ILE A CA 1
ATOM 777 C C . ILE A 1 102 ? -3.693 -4.618 -2.351 1.00 97.50 102 ILE A C 1
ATOM 779 O O . ILE A 1 102 ? -4.314 -4.809 -3.392 1.00 97.50 102 ILE A O 1
ATOM 783 N N . THR A 1 103 ? -2.444 -4.163 -2.324 1.00 97.62 103 THR A N 1
ATOM 784 C CA . THR A 1 103 ? -1.670 -3.875 -3.538 1.00 97.62 103 THR A CA 1
ATOM 785 C C . THR A 1 103 ? -0.531 -4.884 -3.662 1.00 97.62 103 THR A C 1
ATOM 787 O O . THR A 1 103 ? 0.271 -4.977 -2.733 1.00 97.62 103 THR A O 1
ATOM 790 N N . PRO A 1 104 ? -0.443 -5.656 -4.756 1.00 96.31 104 PRO A N 1
ATOM 791 C CA . PRO A 1 104 ? 0.659 -6.585 -4.974 1.00 96.31 104 PRO A CA 1
ATOM 792 C C . PRO A 1 104 ? 1.976 -5.834 -5.211 1.00 96.31 104 PRO A C 1
ATOM 794 O O . PRO A 1 104 ? 2.006 -4.791 -5.862 1.00 96.31 104 PRO A O 1
ATOM 797 N N . CYS A 1 105 ? 3.069 -6.394 -4.697 1.00 95.69 105 CYS A N 1
ATOM 798 C CA . CYS A 1 105 ? 4.422 -5.833 -4.739 1.00 95.69 105 CYS A CA 1
ATOM 799 C C . CYS A 1 105 ? 5.373 -6.686 -5.599 1.00 95.69 105 CYS A C 1
ATOM 801 O O . CYS A 1 105 ? 6.588 -6.600 -5.448 1.00 95.69 105 CYS A O 1
ATOM 803 N N . ASN A 1 106 ? 4.862 -7.549 -6.479 1.00 94.31 106 ASN A N 1
ATOM 804 C CA . ASN A 1 106 ? 5.693 -8.485 -7.242 1.00 94.31 106 ASN A CA 1
ATOM 805 C C . ASN A 1 106 ? 6.129 -7.946 -8.598 1.00 94.31 106 ASN A C 1
ATOM 807 O O . ASN A 1 106 ? 7.279 -8.137 -8.985 1.00 94.31 106 ASN A O 1
ATOM 811 N N . THR A 1 107 ? 5.228 -7.276 -9.312 1.00 94.75 107 THR A N 1
ATOM 812 C CA . THR A 1 107 ? 5.505 -6.700 -10.628 1.00 94.75 107 THR A CA 1
ATOM 813 C C . THR A 1 107 ? 4.834 -5.341 -10.769 1.00 94.75 107 THR A C 1
ATOM 815 O O . THR A 1 107 ? 3.801 -5.073 -10.152 1.00 94.75 107 THR A O 1
ATOM 818 N N . LYS A 1 108 ? 5.391 -4.495 -11.642 1.00 95.00 108 LYS A N 1
ATOM 819 C CA . LYS A 1 108 ? 4.789 -3.202 -11.977 1.00 95.00 108 LYS A CA 1
ATOM 820 C C . LYS A 1 108 ? 3.374 -3.350 -12.536 1.00 95.00 108 LYS A C 1
ATOM 822 O O . LYS A 1 108 ? 2.498 -2.581 -12.172 1.00 95.00 108 LYS A O 1
ATOM 827 N N . GLN A 1 109 ? 3.151 -4.331 -13.408 1.00 95.56 109 GLN A N 1
ATOM 828 C CA . GLN A 1 109 ? 1.867 -4.508 -14.086 1.00 95.56 109 GLN A CA 1
ATOM 829 C C . GLN A 1 109 ? 0.733 -4.812 -13.100 1.00 95.56 109 GLN A C 1
ATOM 831 O O . GLN A 1 109 ? -0.318 -4.177 -13.161 1.00 95.56 109 GLN A O 1
ATOM 836 N N . GLU A 1 110 ? 0.955 -5.749 -12.178 1.00 95.31 110 GLU A N 1
ATOM 837 C CA . GLU A 1 110 ? -0.033 -6.105 -11.155 1.00 95.31 110 GLU A CA 1
ATOM 838 C C . GLU A 1 110 ? -0.286 -4.937 -10.193 1.00 95.31 110 GLU A C 1
ATOM 840 O O . GLU A 1 110 ? -1.431 -4.662 -9.823 1.00 95.31 110 GLU A O 1
ATOM 845 N N . ALA A 1 111 ? 0.779 -4.224 -9.811 1.00 96.19 111 ALA A N 1
ATOM 846 C CA . ALA A 1 111 ? 0.692 -3.028 -8.985 1.00 96.19 111 ALA A CA 1
ATOM 847 C C . ALA A 1 111 ? -0.140 -1.926 -9.666 1.00 96.19 111 ALA A C 1
ATOM 849 O O . ALA A 1 111 ? -1.089 -1.422 -9.065 1.00 96.19 111 ALA A O 1
ATOM 850 N N . ASP A 1 112 ? 0.166 -1.602 -10.926 1.00 95.50 112 ASP A N 1
ATOM 851 C CA . ASP A 1 112 ? -0.549 -0.612 -11.741 1.00 95.50 112 ASP A CA 1
ATOM 852 C C . ASP A 1 112 ? -2.035 -0.961 -11.874 1.00 95.50 112 ASP A C 1
ATOM 854 O O . ASP A 1 112 ? -2.906 -0.103 -11.706 1.00 95.50 112 ASP A O 1
ATOM 858 N N . GLU A 1 113 ? -2.353 -2.222 -12.164 1.00 96.50 113 GLU A N 1
ATOM 859 C CA . GLU A 1 113 ? -3.737 -2.670 -12.295 1.00 96.50 113 GLU A CA 1
ATOM 860 C C . GLU A 1 113 ? -4.505 -2.535 -10.974 1.00 96.50 113 GLU A C 1
ATOM 862 O O . GLU A 1 113 ? -5.629 -2.020 -10.950 1.00 96.50 113 GLU A O 1
ATOM 867 N N . SER A 1 114 ? -3.888 -2.942 -9.864 1.00 97.25 114 SER A N 1
ATOM 868 C CA . SER A 1 114 ? -4.472 -2.810 -8.529 1.00 97.25 114 SER A CA 1
ATOM 869 C C . SER A 1 114 ? -4.694 -1.347 -8.137 1.00 97.25 114 SER A C 1
ATOM 871 O O . SER A 1 114 ? -5.766 -0.999 -7.629 1.00 97.25 114 SER A O 1
ATOM 873 N N . ILE A 1 115 ? -3.721 -0.473 -8.414 1.00 96.75 115 ILE A N 1
ATOM 874 C CA . ILE A 1 115 ? -3.813 0.976 -8.183 1.00 96.75 115 ILE A CA 1
ATOM 875 C C . ILE A 1 115 ? -4.970 1.564 -8.988 1.00 96.75 115 ILE A C 1
ATOM 877 O O . ILE A 1 115 ? -5.830 2.228 -8.410 1.00 96.75 115 ILE A O 1
ATOM 881 N N . ARG A 1 116 ? -5.057 1.268 -10.290 1.00 95.94 116 ARG A N 1
ATOM 882 C CA . ARG A 1 116 ? -6.123 1.793 -11.159 1.00 95.94 116 ARG A CA 1
ATOM 883 C C . ARG A 1 116 ? -7.509 1.371 -10.689 1.00 95.94 116 ARG A C 1
ATOM 885 O O . ARG A 1 116 ? -8.419 2.201 -10.628 1.00 95.94 116 ARG A O 1
ATOM 892 N N . ARG A 1 117 ? -7.675 0.090 -10.337 1.00 96.31 117 ARG A N 1
ATOM 893 C CA . ARG A 1 117 ? -8.936 -0.436 -9.792 1.00 96.31 117 ARG A CA 1
ATOM 894 C C . ARG A 1 117 ? -9.298 0.265 -8.485 1.00 96.31 117 ARG A C 1
ATOM 896 O O . ARG A 1 117 ? -10.429 0.722 -8.337 1.00 96.31 117 ARG A O 1
ATOM 903 N N . THR A 1 118 ? -8.339 0.397 -7.571 1.00 96.75 118 THR A N 1
ATOM 904 C CA . THR A 1 118 ? -8.553 1.033 -6.263 1.00 96.75 118 THR A CA 1
ATOM 905 C C . THR A 1 118 ? -8.916 2.509 -6.411 1.00 96.75 118 THR A C 1
ATOM 907 O O . THR A 1 118 ? -9.925 2.943 -5.858 1.00 96.75 118 THR A O 1
ATOM 910 N N . ALA A 1 119 ? -8.166 3.269 -7.210 1.00 95.00 119 ALA A N 1
ATOM 911 C CA . ALA A 1 119 ? -8.439 4.679 -7.478 1.00 95.00 119 ALA A CA 1
ATOM 912 C C . ALA A 1 119 ? -9.835 4.887 -8.094 1.00 95.00 119 ALA A C 1
ATOM 914 O O . ALA A 1 119 ? -10.599 5.739 -7.635 1.00 95.00 119 ALA A O 1
ATOM 915 N N . SER A 1 120 ? -10.218 4.046 -9.063 1.00 94.44 120 SER A N 1
ATOM 916 C CA . SER A 1 120 ? -11.551 4.096 -9.676 1.00 94.44 120 SER A CA 1
ATOM 917 C C . SER A 1 120 ? -12.669 3.815 -8.668 1.00 94.44 120 SER A C 1
ATOM 919 O O . SER A 1 120 ? -13.673 4.531 -8.647 1.00 94.44 120 SER A O 1
ATOM 921 N N . LEU A 1 121 ? -12.502 2.803 -7.809 1.00 93.69 121 LEU A N 1
ATOM 922 C CA . LEU A 1 121 ? -13.474 2.479 -6.761 1.00 93.69 121 LEU A CA 1
ATOM 923 C C . LEU A 1 121 ? -13.623 3.622 -5.756 1.00 93.69 121 LEU A C 1
ATOM 925 O O . LEU A 1 121 ? -14.748 3.979 -5.409 1.00 93.69 121 LEU A O 1
ATOM 929 N N . LEU A 1 122 ? -12.512 4.227 -5.328 1.00 92.06 122 LEU A N 1
ATOM 930 C CA . LEU A 1 122 ? -12.544 5.340 -4.382 1.00 92.06 122 LEU A CA 1
ATOM 931 C C . LEU A 1 122 ? -13.256 6.562 -4.960 1.00 92.06 122 LEU A C 1
ATOM 933 O O . LEU A 1 122 ? -14.085 7.136 -4.258 1.00 92.06 122 LEU A O 1
ATOM 937 N N . ARG A 1 123 ? -13.023 6.889 -6.237 1.00 88.38 123 ARG A N 1
ATOM 938 C CA . ARG A 1 123 ? -13.693 8.003 -6.926 1.00 88.38 123 ARG A CA 1
ATOM 939 C C . ARG A 1 123 ? -15.189 7.765 -7.147 1.00 88.38 123 ARG A C 1
ATOM 941 O O . ARG A 1 123 ? -15.980 8.690 -7.036 1.00 88.38 123 ARG A O 1
ATOM 948 N N . LYS A 1 124 ? -15.606 6.530 -7.446 1.00 88.31 124 LYS A N 1
ATOM 949 C CA . LYS A 1 124 ? -17.040 6.194 -7.583 1.00 88.31 124 LYS A CA 1
ATOM 950 C C . LYS A 1 124 ? -17.799 6.308 -6.266 1.00 88.31 124 LYS A C 1
ATOM 952 O O . LYS A 1 124 ? -19.003 6.528 -6.258 1.00 88.31 124 LYS A O 1
ATOM 957 N N . GLN A 1 125 ? -17.103 6.083 -5.161 1.00 79.44 125 GLN A N 1
ATOM 958 C CA . GLN A 1 125 ? -17.693 6.019 -3.836 1.00 79.44 125 GLN A CA 1
ATOM 959 C C . GLN A 1 125 ? -17.470 7.302 -3.016 1.00 79.44 125 GLN A C 1
ATOM 961 O O . GLN A 1 125 ? 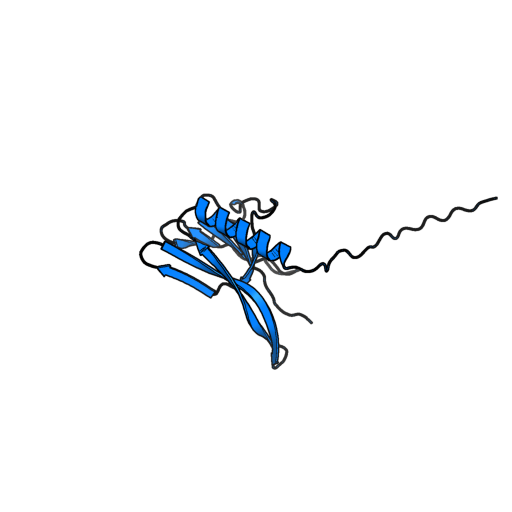-17.793 7.295 -1.827 1.00 79.44 125 GLN A O 1
ATOM 966 N N . THR A 1 126 ? -16.874 8.355 -3.582 1.00 71.19 126 THR A N 1
ATOM 967 C CA . THR A 1 126 ? -16.967 9.722 -3.050 1.00 71.19 126 THR A CA 1
ATOM 968 C C . THR A 1 126 ? -18.280 10.316 -3.559 1.00 71.19 126 THR A C 1
ATOM 970 O O . THR A 1 126 ? -18.371 10.601 -4.753 1.00 71.19 126 THR A O 1
ATOM 973 N N . PRO A 1 127 ? -19.317 10.460 -2.715 1.00 52.16 127 PRO A N 1
ATOM 974 C CA . PRO A 1 127 ? -20.493 11.229 -3.097 1.00 52.16 127 PRO A CA 1
ATOM 975 C C . PRO A 1 127 ? -20.056 12.692 -3.264 1.00 52.16 127 PRO A C 1
ATOM 977 O O . PRO A 1 127 ? -19.261 13.164 -2.453 1.00 52.16 127 PRO A O 1
ATOM 980 N N . ASN A 1 128 ? -20.538 13.373 -4.308 1.00 48.31 128 ASN A N 1
ATOM 981 C CA . ASN A 1 128 ? -20.360 14.811 -4.554 1.00 48.31 128 ASN A CA 1
ATOM 982 C C . ASN A 1 128 ? -20.224 15.624 -3.259 1.00 48.31 128 ASN A C 1
ATOM 984 O O . ASN A 1 128 ? -21.125 15.603 -2.420 1.00 48.31 128 ASN A O 1
ATOM 988 N N . GLY A 1 129 ? -19.119 16.353 -3.118 1.00 44.78 129 GLY A N 1
ATOM 989 C CA . GLY A 1 129 ? -18.882 17.172 -1.935 1.00 44.78 129 GLY A CA 1
ATOM 990 C C . GLY A 1 129 ? -17.888 18.315 -2.101 1.00 44.78 129 GLY A C 1
ATOM 991 O O . GLY A 1 129 ? -17.501 18.850 -1.074 1.00 44.78 129 GLY A O 1
ATOM 992 N N . GLU A 1 130 ? -17.480 18.684 -3.325 1.00 42.72 130 GLU A N 1
ATOM 993 C CA . GLU A 1 130 ? -16.628 19.861 -3.598 1.00 42.72 130 GLU A CA 1
ATOM 994 C C . GLU A 1 130 ? -16.881 20.463 -5.005 1.00 42.72 130 GLU A C 1
ATOM 996 O O . GLU A 1 130 ? -15.939 20.847 -5.683 1.00 42.72 130 GLU A O 1
ATOM 1001 N N . ASP A 1 131 ? -18.142 20.563 -5.449 1.00 40.22 131 ASP A N 1
ATOM 1002 C CA . ASP A 1 131 ? -18.540 21.577 -6.446 1.00 40.22 131 ASP A CA 1
ATOM 1003 C C . ASP A 1 131 ? -19.315 22.654 -5.677 1.00 40.22 131 ASP A C 1
ATOM 1005 O O . ASP A 1 131 ? -20.520 22.547 -5.450 1.00 40.22 131 ASP A O 1
ATOM 1009 N N . GLY A 1 132 ? -18.573 23.619 -5.137 1.00 32.88 132 GLY A N 1
ATOM 1010 C CA . GLY A 1 132 ? -19.110 24.819 -4.510 1.00 32.88 132 GLY A CA 1
ATOM 1011 C C . GLY A 1 132 ? -18.762 26.009 -5.386 1.00 32.88 132 GLY A C 1
ATOM 1012 O O . GLY A 1 132 ? -17.612 26.446 -5.387 1.00 32.88 132 GLY A O 1
ATOM 1013 N N . ASP A 1 133 ? -19.759 26.489 -6.124 1.00 38.84 133 ASP A N 1
ATOM 1014 C CA . ASP A 1 133 ? -19.727 27.722 -6.898 1.00 38.84 133 ASP A CA 1
ATOM 1015 C C . ASP A 1 133 ? -19.152 28.886 -6.084 1.00 38.84 133 ASP A C 1
ATOM 1017 O O . ASP A 1 133 ? -19.531 29.143 -4.938 1.00 38.84 133 ASP A O 1
ATOM 1021 N N . SER A 1 134 ? -18.270 29.649 -6.715 1.00 36.38 134 SER A N 1
ATOM 1022 C CA . SER A 1 134 ? -18.086 31.066 -6.415 1.00 36.38 134 SER A CA 1
ATOM 1023 C C . SER A 1 134 ? -17.734 31.769 -7.719 1.00 36.38 134 SER A C 1
ATOM 1025 O O . SER A 1 134 ? -16.616 32.232 -7.923 1.00 36.38 134 SER A O 1
ATOM 1027 N N . GLU A 1 135 ? -18.716 31.820 -8.619 1.00 44.97 135 GLU A N 1
ATOM 1028 C CA . GLU A 1 135 ? -18.853 32.960 -9.517 1.00 44.97 135 GLU A CA 1
ATOM 1029 C C . GLU A 1 135 ? -19.285 34.156 -8.662 1.00 44.97 135 GLU A C 1
ATOM 1031 O O . GLU A 1 135 ? -20.427 34.259 -8.220 1.00 44.97 135 GLU A O 1
ATOM 1036 N N . SER A 1 136 ? -18.336 35.034 -8.357 1.00 42.66 136 SER A N 1
ATOM 1037 C CA . SER A 1 136 ? -18.626 36.378 -7.871 1.00 42.66 136 SER A CA 1
ATOM 1038 C C . SER A 1 136 ? -17.505 37.298 -8.322 1.00 42.66 136 SER A C 1
ATOM 1040 O O . SER A 1 136 ? -16.381 37.242 -7.822 1.00 42.66 136 SER A O 1
ATOM 1042 N N . SER A 1 137 ? -17.814 38.117 -9.319 1.00 38.06 137 SER A N 1
ATOM 1043 C CA . SER A 1 137 ? -17.198 39.419 -9.557 1.00 38.06 137 SER A CA 1
ATOM 1044 C C . SER A 1 137 ? -18.218 40.239 -10.342 1.00 38.06 137 SER A C 1
ATOM 1046 O O . SER A 1 137 ? -18.424 40.006 -11.530 1.00 38.06 137 SER A O 1
ATOM 1048 N N . ASP A 1 138 ? -18.903 41.116 -9.615 1.00 43.09 138 ASP A N 1
ATOM 1049 C CA . ASP A 1 138 ? -19.805 42.148 -10.115 1.00 43.09 138 ASP A CA 1
ATOM 1050 C C . ASP A 1 138 ? -19.079 43.104 -11.074 1.00 43.09 138 ASP A C 1
ATOM 1052 O O . ASP A 1 138 ? -17.998 43.591 -10.745 1.00 43.09 138 ASP A O 1
ATOM 1056 N N . GLU A 1 139 ? -19.716 43.457 -12.193 1.00 44.56 139 GLU A N 1
ATOM 1057 C CA . GLU A 1 139 ? -19.525 44.765 -12.833 1.00 44.56 139 GLU A CA 1
ATOM 1058 C C . GLU A 1 139 ? -20.897 45.336 -13.234 1.00 44.56 139 GLU A C 1
ATOM 1060 O O . GLU A 1 139 ? -21.488 44.972 -14.250 1.00 44.56 139 GLU A O 1
ATOM 1065 N N . ASP A 1 140 ? -21.403 46.232 -12.382 1.00 52.44 140 ASP A N 1
ATOM 1066 C CA . ASP A 1 140 ? -22.464 47.200 -12.668 1.00 52.44 140 ASP A CA 1
ATOM 1067 C C . ASP A 1 140 ? -21.989 48.224 -13.711 1.00 52.44 140 ASP A C 1
ATOM 1069 O O . ASP A 1 140 ? -21.019 48.928 -13.436 1.00 52.44 140 ASP A O 1
ATOM 1073 N N . VAL A 1 141 ? -22.719 48.417 -14.823 1.00 50.31 141 VAL A N 1
ATOM 1074 C CA . VAL A 1 141 ? -22.841 49.740 -15.482 1.00 50.31 141 VAL A CA 1
ATOM 1075 C C . VAL A 1 141 ? -24.218 49.915 -16.157 1.00 50.31 141 VAL A C 1
ATOM 1077 O O . VAL A 1 141 ? -24.474 49.429 -17.255 1.00 50.31 141 VAL A O 1
ATOM 1080 N N . GLU A 1 142 ? -25.095 50.605 -15.425 1.00 53.00 142 GLU A N 1
ATOM 1081 C CA . GLU A 1 142 ? -26.054 51.669 -15.789 1.00 53.00 142 GLU A CA 1
ATOM 1082 C C . GLU A 1 142 ? -26.535 51.838 -17.256 1.00 53.00 142 GLU A C 1
ATOM 1084 O O . GLU A 1 142 ? -25.772 52.133 -18.175 1.00 53.00 142 GLU A O 1
ATOM 1089 N N . ILE A 1 143 ? -27.862 51.754 -17.432 1.00 47.59 143 ILE A N 1
ATOM 1090 C CA . ILE A 1 143 ? -28.629 52.052 -18.657 1.00 47.59 143 ILE A CA 1
ATOM 1091 C C . ILE A 1 143 ? -29.185 53.487 -18.579 1.00 47.59 143 ILE A C 1
ATOM 1093 O O . ILE A 1 143 ? -29.677 53.879 -17.518 1.00 47.59 143 ILE A O 1
ATOM 1097 N N . PRO A 1 144 ? -29.246 54.215 -19.707 1.00 58.91 144 PRO A N 1
ATOM 1098 C CA . PRO A 1 144 ? -30.389 55.071 -20.035 1.00 58.91 144 PRO A CA 1
ATOM 1099 C C . PRO A 1 144 ? -31.229 54.512 -21.192 1.00 58.91 144 PRO A C 1
ATOM 1101 O O . PRO A 1 144 ? -30.641 54.065 -22.205 1.00 58.91 144 PRO A O 1
#

Foldseek 3Di:
DPPDQFKWKWAFDQFFIKTFTDDDPPDDGDFIWGQGAQVRDIDTDDPVRDDDPVDQLRIAIFSAWPDWDDDPRKIKTKTQRDWDFDDADPNRTDIDRPDIAIATTHHRVSRSVSSSVSSVVSVVPPDDDPPDDDPDDDDDDDDD

Radius of gyration: 19.51 Å; chains: 1; bounding box: 45×73×45 Å

Secondary structure (DSSP, 8-state):
-------EEEEE-SSEEEEEEPPPTTSPPPPPEEEETTT--EEE--GGGPPP--STTSEEEESEEEEEEEETTEEEEEEEEEEEEEEEETTEEEEEEEEEEEEE-S-HHHHHHHHHHHHHHHHHTS-S----------------

pLDDT: mean 83.61, std 17.7, range [32.88, 97.94]